Protein AF-X0I2Y9-F1 (afdb_monomer_lite)

Foldseek 3Di:
DQAWDADDDPNHGDPTDHGQAAQDLPRGDCPSVQVVLVVLVVCLVVVHADAAELAELVCLQVVVDNNNVPQGLARCVPPPVNVVSLVVSVVVQQQCARPPVRDGVVRPVSRHVYYHHYPPNDNPDPPPDDDDDPDDDDD

Secondary structure (DSSP, 8-state):
----B-SEETTEEP--B--SB-SSTT-B-THHHHHHHHHHHHHHTTT--EEEES-BHHHHHTT-SHHHHHHHHHHTTT-HHHHHHHHHHHHHHHHPBPTTT--BGGG-TTTEEEEES-BT----------PPP------

Sequence (139 aa):
MFEGQSGATKGTPINDFKSLQGTNSDDWDDTVLNRLDTFMVKAHDYGIKLLISIHSYNALENNSDFYGKWYGTGDFYTSSKAISQFKDRIAHVLAHKHPKTGKTWAQSSDYIFAFEAQNEAMHPQIRRFSFPRQHDALE

Radius of gyration: 20.37 Å; chains: 1; bounding box: 35×37×82 Å

pLDDT: mean 87.32, std 14.69, range [40.44, 98.06]

InterPro domains:
  IPR017853 Glycoside hydrolase superfamily [SSF51445] (24-123)

Structure (mmCIF, N/CA/C/O backbone):
data_AF-X0I2Y9-F1
#
_entry.id   AF-X0I2Y9-F1
#
loop_
_atom_site.group_PDB
_atom_site.id
_atom_site.type_symbol
_atom_site.label_atom_id
_atom_site.label_alt_id
_atom_site.label_comp_id
_atom_site.label_asym_id
_atom_site.label_entity_id
_atom_site.label_seq_id
_atom_site.pdbx_PDB_ins_code
_atom_site.Cartn_x
_atom_site.Cartn_y
_atom_site.Cartn_z
_atom_site.occupancy
_atom_site.B_iso_or_equiv
_atom_site.auth_seq_id
_atom_site.auth_comp_id
_atom_site.auth_asym_id
_atom_site.auth_atom_id
_atom_site.pdbx_PDB_model_num
ATOM 1 N N . MET A 1 1 ? -5.149 4.073 -2.580 1.00 69.38 1 MET A N 1
ATOM 2 C CA . MET A 1 1 ? -3.803 3.752 -3.109 1.00 69.38 1 MET A CA 1
ATOM 3 C C . MET A 1 1 ? -2.755 4.337 -2.177 1.00 69.38 1 MET A C 1
ATOM 5 O O . MET A 1 1 ? -3.092 5.223 -1.401 1.00 69.38 1 MET A O 1
ATOM 9 N N . PHE A 1 2 ? -1.522 3.831 -2.207 1.00 83.44 2 PHE A N 1
ATOM 10 C CA . PHE A 1 2 ? -0.485 4.150 -1.212 1.00 83.44 2 PHE A CA 1
ATOM 11 C C . PHE A 1 2 ? 0.521 5.226 -1.669 1.00 83.44 2 PHE A C 1
ATOM 13 O O . PHE A 1 2 ? 1.731 5.083 -1.477 1.00 83.44 2 PHE A O 1
ATOM 20 N N . GLU A 1 3 ? 0.022 6.271 -2.326 1.00 80.19 3 GLU A N 1
ATOM 21 C CA . GLU A 1 3 ? 0.815 7.406 -2.814 1.00 80.19 3 GLU A CA 1
ATOM 22 C C . GLU A 1 3 ? 0.930 8.488 -1.732 1.00 80.19 3 GLU A C 1
ATOM 24 O O . GLU A 1 3 ? -0.011 8.703 -0.967 1.00 80.19 3 GLU A O 1
ATOM 29 N N . GLY A 1 4 ? 2.083 9.155 -1.660 1.00 78.56 4 GLY A N 1
ATOM 30 C CA . GLY A 1 4 ? 2.308 10.280 -0.756 1.00 78.56 4 GLY A CA 1
ATOM 31 C C . GLY A 1 4 ? 1.551 11.529 -1.192 1.00 78.56 4 GLY A C 1
ATOM 32 O O . GLY A 1 4 ? 1.236 11.706 -2.368 1.00 78.56 4 GLY A O 1
ATOM 33 N N . GLN A 1 5 ? 1.283 12.422 -0.244 1.00 84.44 5 GLN A N 1
ATOM 34 C CA . GLN A 1 5 ? 0.566 13.663 -0.516 1.00 84.44 5 GLN A CA 1
ATOM 35 C C . GLN A 1 5 ? 1.072 14.792 0.379 1.00 84.44 5 GLN A C 1
ATOM 37 O O . GLN A 1 5 ? 1.369 14.574 1.554 1.00 84.44 5 GLN A O 1
ATOM 42 N N . SER A 1 6 ? 1.128 16.001 -0.179 1.00 88.50 6 SER A N 1
ATOM 43 C CA . SER A 1 6 ? 1.495 17.227 0.527 1.00 88.50 6 SER A CA 1
ATOM 44 C C . SER A 1 6 ? 0.707 18.440 0.029 1.00 88.50 6 SER A C 1
ATOM 46 O O . SER A 1 6 ? -0.016 18.368 -0.970 1.00 88.50 6 SER A O 1
ATOM 48 N N . GLY A 1 7 ? 0.838 19.567 0.731 1.00 89.00 7 GLY A N 1
ATOM 49 C CA . GLY A 1 7 ? 0.269 20.853 0.316 1.00 89.00 7 GLY A CA 1
ATOM 50 C C . GLY A 1 7 ? -1.132 21.104 0.872 1.00 89.00 7 GLY A C 1
ATOM 51 O O . GLY A 1 7 ? -1.391 20.880 2.051 1.00 89.00 7 GLY A O 1
ATOM 52 N N . ALA A 1 8 ? -2.047 21.620 0.049 1.00 87.38 8 ALA A N 1
ATOM 53 C CA . ALA A 1 8 ? -3.419 21.904 0.464 1.00 87.38 8 ALA A CA 1
ATOM 54 C C . ALA A 1 8 ? -4.417 21.502 -0.623 1.00 87.38 8 ALA A C 1
ATOM 56 O O . ALA A 1 8 ? -4.251 21.847 -1.791 1.00 87.38 8 ALA A O 1
ATOM 57 N N . THR A 1 9 ? -5.491 20.814 -0.234 1.00 82.50 9 THR A N 1
ATOM 58 C CA . THR A 1 9 ? -6.615 20.515 -1.133 1.00 82.50 9 THR A CA 1
ATOM 59 C C . THR A 1 9 ? -7.816 21.342 -0.707 1.00 82.50 9 THR A C 1
ATOM 61 O O . THR A 1 9 ? -8.272 21.237 0.427 1.00 82.50 9 THR A O 1
ATOM 64 N N . LYS A 1 10 ? -8.329 22.183 -1.617 1.00 85.44 10 LYS A N 1
ATOM 65 C CA . LYS A 1 10 ? -9.498 23.055 -1.378 1.00 85.44 10 LYS A CA 1
ATOM 66 C C . LYS A 1 10 ? -9.382 23.902 -0.096 1.00 85.44 10 LYS A C 1
ATOM 68 O O . LYS A 1 10 ? -10.352 24.074 0.633 1.00 85.44 10 LYS A O 1
ATOM 73 N N . GLY A 1 11 ? -8.184 24.421 0.181 1.00 85.25 11 GLY A N 1
ATOM 74 C CA . GLY A 1 11 ? -7.916 25.272 1.345 1.00 85.25 11 GLY A CA 1
ATOM 75 C C . GLY A 1 11 ? -7.718 24.523 2.666 1.00 85.25 11 GLY A C 1
ATOM 76 O O . GLY A 1 11 ? -7.414 25.162 3.668 1.00 85.25 11 GLY A O 1
ATOM 77 N N . THR A 1 12 ? -7.835 23.191 2.690 1.00 87.06 12 THR A N 1
ATOM 78 C CA . THR A 1 12 ? -7.461 22.376 3.852 1.00 87.06 12 THR A CA 1
ATOM 79 C C . THR A 1 12 ? -6.000 21.943 3.724 1.00 87.06 12 THR A C 1
ATOM 81 O O . THR A 1 12 ? -5.673 21.232 2.765 1.00 87.06 12 THR A O 1
ATOM 84 N N . PRO A 1 13 ? -5.114 22.357 4.650 1.00 89.38 13 PRO A N 1
ATOM 85 C CA . PRO A 1 13 ? -3.741 21.873 4.685 1.00 89.38 13 PRO A CA 1
ATOM 86 C C . PRO A 1 13 ? -3.709 20.360 4.891 1.00 89.38 13 PRO A C 1
ATOM 88 O O . PRO A 1 13 ? -4.454 19.812 5.705 1.00 89.38 13 PRO A O 1
ATOM 91 N N . ILE A 1 14 ? -2.838 19.691 4.152 1.00 87.38 14 ILE A N 1
ATOM 92 C CA . ILE A 1 14 ? -2.597 18.261 4.273 1.00 87.38 14 ILE A CA 1
ATOM 93 C C . ILE A 1 14 ? -1.475 18.072 5.286 1.00 87.38 14 ILE A C 1
ATOM 95 O O . ILE A 1 14 ? -0.478 18.784 5.269 1.00 87.38 14 ILE A O 1
ATOM 99 N N . ASN A 1 15 ? -1.639 17.104 6.186 1.00 89.75 15 ASN A N 1
ATOM 100 C CA . ASN A 1 15 ? -0.508 16.617 6.960 1.00 89.75 15 ASN A CA 1
ATOM 101 C C . ASN A 1 15 ? 0.340 15.736 6.040 1.00 89.75 15 ASN A C 1
ATOM 103 O O . ASN A 1 15 ? -0.070 14.608 5.741 1.00 89.75 15 ASN A O 1
ATOM 107 N N . ASP A 1 16 ? 1.466 16.269 5.582 1.00 90.69 16 ASP A N 1
ATOM 108 C CA . ASP A 1 16 ? 2.346 15.635 4.607 1.00 90.69 16 ASP A CA 1
ATOM 109 C C . ASP A 1 16 ? 2.726 14.197 4.996 1.00 90.69 16 ASP A C 1
ATOM 111 O O . ASP A 1 16 ? 2.908 13.855 6.168 1.00 90.69 16 ASP A O 1
ATOM 115 N N . PHE A 1 17 ? 2.823 13.329 3.994 1.00 90.00 17 PHE A N 1
ATOM 116 C CA . PHE A 1 17 ? 3.318 11.962 4.144 1.00 90.00 17 PHE A CA 1
ATOM 117 C C . PHE A 1 17 ? 3.896 11.460 2.825 1.00 90.00 17 PHE A C 1
ATOM 119 O O . PHE A 1 17 ? 3.492 11.900 1.745 1.00 90.00 17 PHE A O 1
ATOM 126 N N . LYS A 1 18 ? 4.853 10.536 2.911 1.00 89.56 18 LYS A N 1
ATOM 127 C CA . LYS A 1 18 ? 5.500 9.954 1.735 1.00 89.56 18 LYS A CA 1
ATOM 128 C C . LYS A 1 18 ? 4.683 8.788 1.182 1.00 89.56 18 LYS A C 1
ATOM 130 O O . LYS A 1 18 ? 3.784 8.261 1.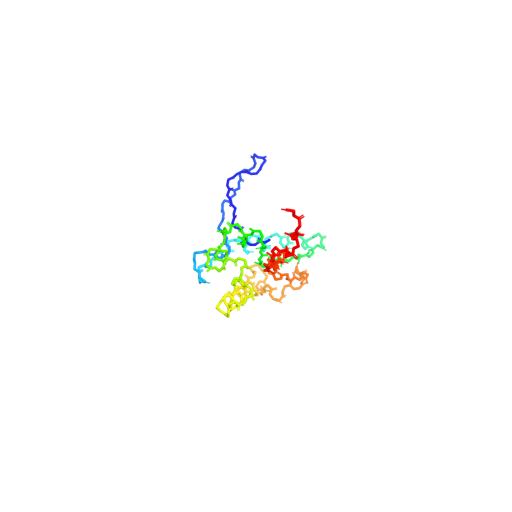837 1.00 89.56 18 LYS A O 1
ATOM 135 N N . SER A 1 19 ? 5.010 8.393 -0.045 1.00 89.56 19 SER A N 1
ATOM 136 C CA . SER A 1 19 ? 4.533 7.137 -0.622 1.00 89.56 19 SER A CA 1
ATOM 137 C C . SER A 1 19 ? 5.038 5.953 0.197 1.00 89.56 19 SER A C 1
ATOM 139 O O . SER A 1 19 ? 6.122 6.028 0.769 1.00 89.56 19 SER A O 1
ATOM 141 N N . LEU A 1 20 ? 4.287 4.847 0.183 1.00 92.38 20 LEU A N 1
ATOM 142 C CA . LEU A 1 20 ? 4.633 3.640 0.945 1.00 92.38 20 LEU A CA 1
ATOM 143 C C . LEU A 1 20 ? 6.043 3.119 0.651 1.00 92.38 20 LEU A C 1
ATOM 145 O O . LEU A 1 20 ? 6.704 2.616 1.548 1.00 92.38 20 LEU A O 1
ATOM 149 N N . GLN A 1 21 ? 6.480 3.222 -0.602 1.00 90.62 21 GLN A N 1
ATOM 150 C CA . GLN A 1 21 ? 7.813 2.814 -1.023 1.00 90.62 21 GLN A CA 1
ATOM 151 C C . GLN A 1 21 ? 8.529 4.027 -1.606 1.00 90.62 21 GLN A C 1
ATOM 153 O O . GLN A 1 21 ? 7.995 4.693 -2.501 1.00 90.62 21 GLN A O 1
ATOM 158 N N . GLY A 1 22 ? 9.695 4.330 -1.050 1.00 84.81 22 GLY A N 1
ATOM 159 C CA . GLY A 1 22 ? 10.474 5.517 -1.351 1.00 84.81 22 GLY A CA 1
ATOM 160 C C . GLY A 1 22 ? 11.349 5.357 -2.591 1.00 84.81 22 GLY A C 1
ATOM 161 O O . GLY A 1 22 ? 10.869 5.151 -3.703 1.00 84.81 22 GLY A O 1
ATOM 162 N N . THR A 1 23 ? 12.653 5.554 -2.427 1.00 82.94 23 THR A N 1
ATOM 163 C CA . THR A 1 23 ? 13.594 5.665 -3.562 1.00 82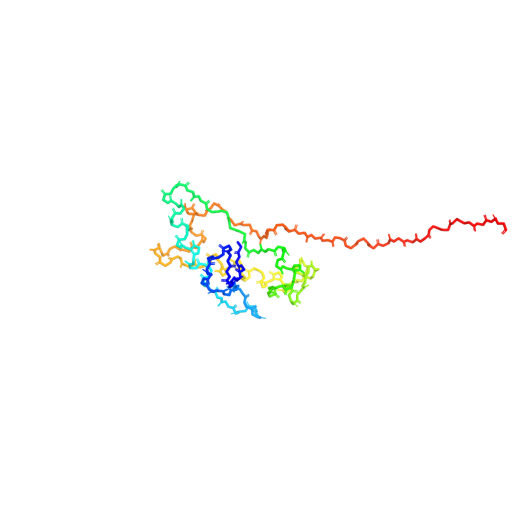.94 23 THR A CA 1
ATOM 164 C C . THR A 1 23 ? 14.169 4.334 -4.039 1.00 82.94 23 THR A C 1
ATOM 166 O O . THR A 1 23 ? 14.641 4.240 -5.177 1.00 82.94 23 THR A O 1
ATOM 169 N N . ASN A 1 24 ? 14.124 3.307 -3.192 1.00 86.25 24 ASN A N 1
ATOM 170 C CA . ASN A 1 24 ? 14.616 1.962 -3.471 1.00 86.25 24 ASN A CA 1
ATOM 171 C C . ASN A 1 24 ? 13.613 0.898 -2.982 1.00 86.25 24 ASN A C 1
ATOM 173 O O . ASN A 1 24 ? 12.589 1.235 -2.388 1.00 86.25 24 ASN A O 1
ATOM 177 N N . SER A 1 25 ? 13.894 -0.381 -3.251 1.00 85.19 25 SER A N 1
ATOM 178 C CA . SER A 1 25 ? 12.955 -1.477 -2.982 1.00 85.19 25 SER A CA 1
ATOM 179 C C . SER A 1 25 ? 12.658 -1.729 -1.508 1.00 85.19 25 SER A C 1
ATOM 181 O O . SER A 1 25 ? 11.604 -2.283 -1.215 1.00 85.19 25 SER A O 1
ATOM 183 N N . ASP A 1 26 ? 13.539 -1.314 -0.602 1.00 87.56 26 ASP A N 1
ATOM 184 C CA . ASP A 1 26 ? 13.469 -1.639 0.828 1.00 87.56 26 ASP A CA 1
ATOM 185 C C . ASP A 1 26 ? 13.206 -0.393 1.700 1.00 87.56 26 ASP A C 1
ATOM 187 O O . ASP A 1 26 ? 13.227 -0.454 2.929 1.00 87.56 26 ASP A O 1
ATOM 191 N N . ASP A 1 27 ? 12.952 0.750 1.059 1.00 91.31 27 ASP A N 1
ATOM 192 C CA . ASP A 1 27 ? 12.664 2.045 1.678 1.00 91.31 27 ASP A CA 1
ATOM 193 C C . ASP A 1 27 ? 11.159 2.172 1.946 1.00 91.31 27 ASP A 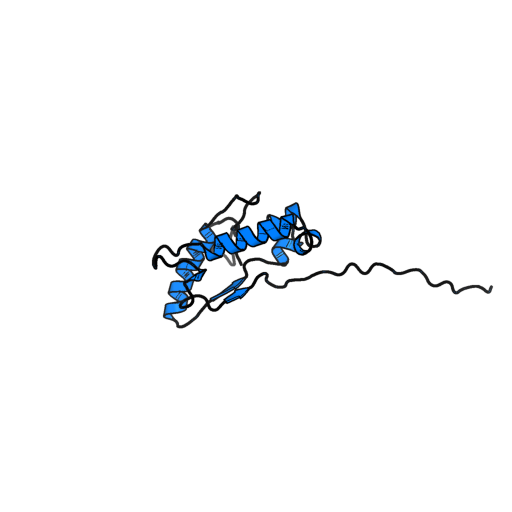C 1
ATOM 195 O O . ASP A 1 27 ? 10.415 2.700 1.116 1.00 91.31 27 ASP A O 1
ATOM 199 N N . TRP A 1 28 ? 10.704 1.626 3.076 1.00 94.31 28 TRP A N 1
ATOM 200 C CA . TRP A 1 28 ? 9.291 1.600 3.470 1.00 94.31 28 TRP A CA 1
ATOM 201 C C . TRP A 1 28 ? 8.907 2.771 4.387 1.00 94.31 28 TRP A C 1
ATOM 203 O O . TRP A 1 28 ? 9.575 3.037 5.387 1.00 94.31 28 TRP A O 1
ATOM 213 N N . ASP A 1 29 ? 7.780 3.424 4.091 1.00 94.75 29 ASP A N 1
ATOM 214 C CA . ASP A 1 29 ? 7.122 4.406 4.964 1.00 94.75 29 ASP A CA 1
ATOM 215 C C . ASP A 1 29 ? 5.661 4.000 5.221 1.00 94.75 29 ASP A C 1
ATOM 217 O O . ASP A 1 29 ? 4.743 4.276 4.441 1.00 94.75 29 ASP A O 1
ATOM 221 N N . ASP A 1 30 ? 5.432 3.364 6.370 1.00 95.19 30 ASP A N 1
ATOM 222 C CA . ASP A 1 30 ? 4.120 2.836 6.754 1.00 95.19 30 ASP A CA 1
ATOM 223 C C . ASP A 1 30 ? 3.140 3.910 7.243 1.00 95.19 30 ASP A C 1
ATOM 225 O O . ASP A 1 30 ? 2.029 3.592 7.677 1.00 95.19 30 ASP A O 1
ATOM 229 N N . THR A 1 31 ? 3.488 5.200 7.174 1.00 94.50 31 THR A N 1
ATOM 230 C CA . THR A 1 31 ? 2.597 6.293 7.593 1.00 94.50 31 THR A CA 1
ATOM 231 C C . THR A 1 31 ? 1.228 6.193 6.919 1.00 94.50 31 THR A C 1
ATOM 233 O O . THR A 1 31 ? 0.200 6.383 7.573 1.00 94.50 31 THR A O 1
ATOM 236 N N . VAL A 1 32 ? 1.184 5.847 5.628 1.00 93.31 32 VAL A N 1
ATOM 237 C CA . VAL A 1 32 ? -0.082 5.679 4.900 1.00 93.31 32 VAL A CA 1
ATOM 238 C C . VAL A 1 32 ? -0.879 4.459 5.379 1.00 93.31 32 VAL A C 1
ATOM 240 O O . VAL A 1 32 ? -2.101 4.553 5.503 1.00 93.31 32 VAL A O 1
ATOM 243 N N . LEU A 1 33 ? -0.216 3.349 5.727 1.00 96.00 33 LEU A N 1
ATOM 244 C CA . LEU A 1 33 ? -0.878 2.152 6.264 1.00 96.00 33 LEU A CA 1
ATOM 245 C C . LEU A 1 33 ? -1.478 2.440 7.645 1.00 96.00 33 LEU A C 1
ATOM 247 O O . LEU A 1 33 ? -2.650 2.160 7.883 1.00 96.00 33 LEU A O 1
ATOM 251 N N . ASN A 1 34 ? -0.734 3.137 8.505 1.00 94.69 34 ASN A N 1
ATOM 252 C CA . ASN A 1 34 ? -1.202 3.568 9.825 1.00 94.69 34 ASN A CA 1
ATOM 253 C C . ASN A 1 34 ? -2.395 4.544 9.751 1.00 94.69 34 ASN A C 1
ATOM 255 O O . ASN A 1 34 ? -3.305 4.518 10.588 1.00 94.69 34 ASN A O 1
ATOM 259 N N . ARG A 1 35 ? -2.426 5.423 8.741 1.00 93.62 35 ARG A N 1
ATOM 260 C CA . ARG A 1 35 ? -3.581 6.306 8.493 1.00 93.62 35 ARG A CA 1
ATOM 261 C C . ARG A 1 35 ? -4.799 5.503 8.034 1.00 93.62 35 ARG A C 1
ATOM 263 O O . ARG A 1 35 ? -5.906 5.747 8.518 1.00 93.62 35 ARG A O 1
ATOM 270 N N . LEU A 1 36 ? -4.590 4.516 7.163 1.00 95.06 36 LEU A N 1
ATOM 271 C CA . LEU A 1 36 ? -5.645 3.610 6.713 1.00 95.06 36 LEU A CA 1
ATOM 272 C C . LEU A 1 36 ? -6.166 2.705 7.833 1.00 95.06 36 LEU A C 1
ATOM 274 O O . LEU A 1 36 ? -7.370 2.473 7.871 1.00 95.06 36 LEU A O 1
ATOM 278 N N . ASP A 1 37 ? -5.330 2.294 8.790 1.00 95.75 37 ASP A N 1
ATOM 279 C CA . ASP A 1 37 ? -5.777 1.582 9.995 1.00 95.75 37 ASP A CA 1
ATOM 280 C C . ASP A 1 37 ? -6.854 2.368 10.747 1.00 95.75 37 ASP A C 1
ATOM 282 O O . ASP A 1 37 ? -7.914 1.852 11.103 1.00 95.75 37 ASP A O 1
ATOM 286 N N . THR A 1 38 ? -6.601 3.659 10.963 1.00 92.81 38 THR A N 1
ATOM 287 C CA . THR A 1 38 ? -7.552 4.532 11.657 1.00 92.81 38 THR A CA 1
ATOM 288 C C . THR A 1 38 ? -8.838 4.701 10.851 1.00 92.81 38 THR A C 1
ATOM 290 O O . THR A 1 38 ? -9.934 4.662 11.415 1.00 92.81 38 THR A O 1
ATOM 293 N N . PHE A 1 39 ? -8.710 4.857 9.534 1.00 94.19 39 PHE A N 1
ATOM 294 C CA . PHE A 1 39 ? -9.852 4.999 8.641 1.00 94.19 39 PHE A CA 1
ATOM 295 C C . PHE A 1 39 ? -10.711 3.729 8.578 1.00 94.19 39 PHE A C 1
ATOM 297 O O . PHE A 1 39 ? -11.931 3.831 8.684 1.00 94.19 39 PHE A O 1
ATOM 304 N N . MET A 1 40 ? -10.112 2.539 8.465 1.00 94.69 40 MET A N 1
ATOM 305 C CA . MET A 1 40 ? -10.870 1.291 8.338 1.00 94.69 40 MET A CA 1
ATOM 306 C C . MET A 1 40 ? -11.652 0.941 9.603 1.00 94.69 40 MET A C 1
ATOM 308 O O . MET A 1 40 ? -12.769 0.444 9.496 1.00 94.69 40 MET A O 1
ATOM 312 N N . VAL A 1 41 ? -11.127 1.265 10.793 1.00 94.06 41 VAL A N 1
ATOM 313 C CA . VAL A 1 41 ? -11.889 1.132 12.047 1.00 94.06 41 VAL A CA 1
ATOM 314 C C . VAL A 1 41 ? -13.121 2.027 12.007 1.00 94.06 41 VAL A C 1
ATOM 316 O O . VAL A 1 41 ? -14.222 1.571 12.295 1.00 94.06 41 VAL A O 1
ATOM 319 N N . LYS A 1 42 ? -12.955 3.284 11.578 1.00 94.88 42 LYS A N 1
ATOM 320 C CA . LYS A 1 42 ? -14.076 4.219 11.480 1.00 94.88 42 LYS A CA 1
ATOM 321 C C . LYS A 1 42 ? -15.099 3.774 10.438 1.00 94.88 42 LYS A C 1
ATOM 323 O O . LYS A 1 42 ? -16.286 3.879 10.701 1.00 94.88 42 LYS A O 1
ATOM 328 N N . ALA A 1 43 ? -14.663 3.279 9.281 1.00 96.12 43 ALA A N 1
ATOM 329 C CA . ALA A 1 43 ? -15.544 2.751 8.239 1.00 96.12 43 ALA A CA 1
ATOM 330 C C . ALA A 1 43 ? -16.340 1.531 8.732 1.00 96.12 43 ALA A C 1
ATOM 332 O O . ALA A 1 43 ? -17.547 1.444 8.505 1.00 96.12 43 ALA A O 1
ATOM 333 N N . HIS A 1 44 ? -15.682 0.639 9.473 1.00 95.56 44 HIS A N 1
ATOM 334 C CA . HIS A 1 44 ? -16.308 -0.537 10.063 1.00 95.56 44 HIS A CA 1
ATOM 335 C C . HIS A 1 44 ? -17.415 -0.180 11.067 1.00 95.56 44 HIS A C 1
ATOM 337 O O . HIS A 1 44 ? -18.442 -0.856 11.081 1.00 95.56 44 HIS A O 1
ATOM 343 N N . ASP A 1 45 ? -17.283 0.915 11.829 1.00 95.94 45 ASP A N 1
ATOM 344 C CA . ASP A 1 45 ? -18.364 1.419 12.701 1.00 95.94 45 ASP A CA 1
ATOM 345 C C . ASP A 1 45 ? -19.651 1.765 11.922 1.00 95.94 45 ASP A C 1
ATOM 347 O O . ASP A 1 45 ? -20.741 1.771 12.491 1.00 95.94 45 ASP A O 1
ATOM 351 N N . TYR A 1 46 ? -19.541 2.034 10.616 1.00 97.31 46 TYR A N 1
ATOM 352 C CA . TYR A 1 46 ? -20.671 2.263 9.707 1.00 97.31 46 TYR A CA 1
ATOM 353 C C . TYR A 1 46 ? -21.039 1.026 8.869 1.00 97.31 46 TYR A C 1
ATOM 355 O O . TYR A 1 46 ? -21.828 1.136 7.933 1.00 97.31 46 TYR A O 1
ATOM 363 N N . GLY A 1 47 ? -20.470 -0.148 9.161 1.00 97.25 47 GLY A N 1
ATOM 364 C CA . GLY A 1 47 ? -20.700 -1.375 8.392 1.00 97.25 47 GLY A CA 1
ATOM 365 C C . GLY A 1 47 ? -20.039 -1.382 7.008 1.00 97.25 47 GLY A C 1
ATOM 366 O O . GLY A 1 47 ? -20.446 -2.151 6.139 1.00 97.25 47 GLY A O 1
ATOM 367 N N . ILE A 1 48 ? -19.033 -0.530 6.784 1.00 98.00 48 ILE A N 1
ATOM 368 C CA . ILE A 1 48 ? -18.324 -0.402 5.505 1.00 98.00 48 ILE A CA 1
ATOM 369 C C . ILE A 1 48 ? -16.999 -1.165 5.570 1.00 98.00 48 ILE A C 1
ATOM 371 O O . ILE A 1 48 ? -16.232 -1.018 6.521 1.00 98.00 48 ILE A O 1
ATOM 375 N N . LYS A 1 49 ? -16.704 -1.934 4.515 1.00 97.56 49 LYS A N 1
ATOM 376 C CA . LYS A 1 49 ? -15.404 -2.585 4.298 1.00 97.56 49 LYS A CA 1
ATOM 377 C C . LYS A 1 49 ? -14.631 -1.907 3.175 1.00 97.56 49 LYS A C 1
ATOM 379 O O . LYS A 1 49 ? -15.227 -1.366 2.246 1.00 97.56 49 LYS A O 1
ATOM 384 N N . LEU A 1 50 ? -13.305 -1.971 3.241 1.00 97.00 50 LEU A N 1
ATOM 385 C CA . LEU A 1 50 ? -12.437 -1.336 2.251 1.00 97.00 50 LEU A CA 1
ATOM 386 C C . LEU A 1 50 ? -12.052 -2.288 1.114 1.00 97.00 50 LEU A C 1
ATOM 388 O O . LEU A 1 50 ? -11.654 -3.425 1.357 1.00 97.00 50 LEU A O 1
ATOM 392 N N . LEU A 1 51 ? -12.105 -1.787 -0.119 1.00 96.56 51 LEU A N 1
ATOM 393 C CA . LEU A 1 51 ? -11.352 -2.317 -1.255 1.00 96.56 51 LEU A CA 1
ATOM 394 C C . LEU A 1 51 ? -10.068 -1.490 -1.378 1.00 96.56 51 LEU A C 1
ATOM 396 O O . LEU A 1 51 ? -10.143 -0.266 -1.494 1.00 96.56 51 LEU A O 1
ATOM 400 N N . ILE A 1 52 ? -8.901 -2.130 -1.319 1.00 96.12 52 ILE A N 1
ATOM 401 C CA . ILE A 1 52 ? -7.617 -1.420 -1.271 1.00 96.12 52 ILE A CA 1
ATOM 402 C C .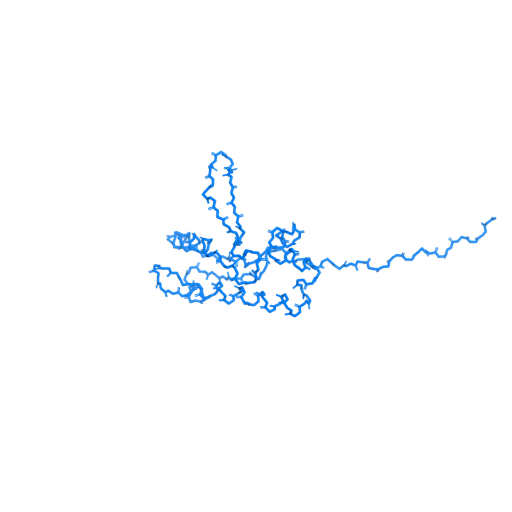 ILE A 1 52 ? -6.755 -1.799 -2.475 1.00 96.12 52 ILE A C 1
ATOM 404 O O . ILE A 1 52 ? -6.293 -2.933 -2.577 1.00 96.12 52 ILE A O 1
ATOM 408 N N . SER A 1 53 ? -6.476 -0.836 -3.354 1.00 95.50 53 SER A N 1
ATOM 409 C CA . SER A 1 53 ? -5.519 -1.023 -4.450 1.00 95.50 53 SER A CA 1
ATOM 410 C C . SER A 1 53 ? -4.078 -0.813 -3.963 1.00 95.50 53 SER A C 1
ATOM 412 O O . SER A 1 53 ? -3.745 0.251 -3.425 1.00 95.50 53 SER A O 1
ATOM 414 N N . ILE A 1 54 ? -3.223 -1.822 -4.168 1.00 95.12 54 ILE A N 1
ATOM 415 C CA . ILE A 1 54 ? -1.816 -1.853 -3.724 1.00 95.12 54 ILE A CA 1
ATOM 416 C C . ILE A 1 54 ? -0.945 -0.849 -4.493 1.00 95.12 54 ILE A C 1
ATOM 418 O O . ILE A 1 54 ? 0.027 -0.289 -3.964 1.00 95.12 54 ILE A O 1
ATOM 422 N N . HIS A 1 55 ? -1.303 -0.617 -5.753 1.00 93.94 55 HIS A N 1
ATOM 423 C CA . HIS A 1 55 ? -0.574 0.231 -6.682 1.00 93.94 55 HIS A CA 1
ATOM 424 C C . HIS A 1 55 ? -1.514 0.987 -7.630 1.00 93.94 55 HIS A C 1
ATOM 426 O O . HIS A 1 55 ? -2.723 0.756 -7.635 1.00 93.94 55 HIS A O 1
ATOM 432 N N . SER A 1 56 ? -0.950 1.896 -8.422 1.00 91.81 56 SER A N 1
ATOM 433 C CA . SER A 1 56 ? -1.654 2.826 -9.304 1.00 91.81 56 SER A CA 1
ATOM 434 C C . SER A 1 56 ? -0.970 2.847 -10.664 1.00 91.81 56 SER A C 1
ATOM 436 O O . SER A 1 56 ? 0.253 2.974 -10.726 1.00 91.81 56 SER A O 1
ATOM 438 N N . TYR A 1 57 ? -1.719 2.706 -11.760 1.00 91.00 57 TYR A N 1
ATOM 439 C CA . TYR A 1 57 ? -1.152 2.942 -13.091 1.00 91.00 57 TYR A CA 1
ATOM 440 C C . TYR A 1 57 ? -0.759 4.411 -13.281 1.00 91.00 57 TYR A C 1
ATOM 442 O O . TYR A 1 57 ? 0.287 4.690 -13.850 1.00 91.00 57 TYR A O 1
ATOM 450 N N . ASN A 1 58 ? -1.517 5.350 -12.711 1.00 89.94 58 ASN A N 1
ATOM 451 C CA . ASN A 1 58 ? -1.206 6.776 -12.819 1.00 89.94 58 ASN A CA 1
ATOM 452 C C . ASN A 1 58 ? 0.133 7.126 -12.149 1.00 89.94 58 ASN A C 1
ATOM 454 O O . ASN A 1 58 ? 0.879 7.952 -12.670 1.00 89.94 58 ASN A O 1
ATOM 458 N N . ALA A 1 59 ? 0.478 6.488 -11.025 1.00 89.75 59 ALA A N 1
ATOM 459 C CA . ALA A 1 59 ? 1.802 6.657 -10.421 1.00 89.75 59 ALA A CA 1
ATOM 460 C C . ALA A 1 59 ? 2.920 6.082 -11.304 1.00 89.75 59 ALA A C 1
ATOM 462 O O . ALA A 1 59 ? 3.947 6.734 -11.513 1.00 89.75 59 ALA A O 1
ATOM 463 N N . LEU A 1 60 ? 2.664 4.893 -11.862 1.00 91.25 60 LEU A N 1
ATOM 464 C CA . LEU A 1 60 ? 3.576 4.193 -12.761 1.00 91.25 60 LEU A CA 1
ATOM 465 C C . LEU A 1 60 ? 3.870 5.013 -14.024 1.00 91.25 60 LEU A C 1
ATOM 467 O O . LEU A 1 60 ? 5.027 5.187 -14.389 1.00 91.25 60 LEU A O 1
ATOM 471 N N . GLU A 1 61 ? 2.829 5.523 -14.682 1.00 92.88 61 GLU A N 1
ATOM 472 C CA . GLU A 1 61 ? 2.926 6.279 -15.933 1.00 92.88 61 GLU A CA 1
ATOM 473 C C . GLU A 1 61 ? 3.588 7.646 -15.738 1.00 92.88 61 GLU A C 1
ATOM 475 O O . GLU A 1 61 ? 4.414 8.057 -16.552 1.00 92.88 61 GLU A O 1
ATOM 480 N N . ASN A 1 62 ? 3.291 8.331 -14.630 1.00 91.38 62 ASN A N 1
ATOM 481 C CA . ASN A 1 62 ? 3.868 9.643 -14.335 1.00 91.38 62 ASN A CA 1
ATOM 482 C C . ASN A 1 62 ? 5.303 9.582 -13.784 1.00 91.38 62 ASN A C 1
ATOM 484 O O . ASN A 1 62 ? 5.877 10.627 -13.473 1.00 91.38 62 ASN A O 1
ATOM 488 N N . ASN A 1 63 ? 5.889 8.388 -13.628 1.00 91.19 63 ASN A N 1
ATOM 489 C CA . ASN A 1 63 ? 7.196 8.185 -12.992 1.00 91.19 63 ASN A CA 1
ATOM 490 C C . ASN A 1 63 ? 7.293 8.834 -11.599 1.00 91.19 63 ASN A C 1
ATOM 492 O O . ASN A 1 63 ? 8.350 9.331 -11.191 1.00 91.19 63 ASN A O 1
ATOM 496 N N . SER A 1 64 ? 6.179 8.876 -10.865 1.00 88.38 64 SER A N 1
ATOM 497 C CA . SER A 1 64 ? 6.114 9.544 -9.563 1.00 88.38 64 SER A CA 1
ATOM 498 C C . SER A 1 64 ? 6.514 8.618 -8.413 1.00 88.38 64 SER A C 1
ATOM 500 O O . SER A 1 64 ? 6.925 9.100 -7.353 1.00 88.38 64 SER A O 1
ATOM 502 N N . ASP A 1 65 ? 6.497 7.304 -8.634 1.00 90.25 65 ASP A N 1
ATOM 503 C CA . ASP A 1 65 ? 6.831 6.280 -7.651 1.00 90.25 65 ASP A CA 1
ATOM 504 C C . ASP A 1 65 ? 8.109 5.493 -8.006 1.00 90.25 65 ASP A C 1
ATOM 506 O O . ASP A 1 65 ? 8.759 5.727 -9.028 1.00 90.25 65 ASP A O 1
ATOM 510 N N . PHE A 1 66 ? 8.498 4.573 -7.119 1.00 92.50 66 PHE A N 1
ATOM 511 C CA . PHE A 1 66 ? 9.657 3.702 -7.309 1.00 92.50 66 PHE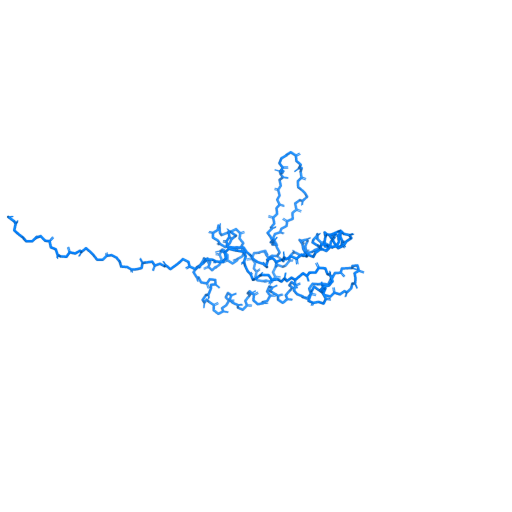 A CA 1
ATOM 512 C C . PHE A 1 66 ? 9.574 2.911 -8.624 1.00 92.50 66 PHE A C 1
ATOM 514 O O . PHE A 1 66 ? 10.545 2.892 -9.383 1.00 92.50 66 PHE A O 1
ATOM 521 N N . TYR A 1 67 ? 8.432 2.285 -8.925 1.00 94.06 67 TYR A N 1
ATOM 522 C CA . TYR A 1 67 ? 8.335 1.413 -10.092 1.00 94.06 67 TYR A CA 1
ATOM 523 C C . TYR A 1 67 ? 8.350 2.196 -11.402 1.00 94.06 67 TYR A C 1
ATOM 525 O O . TYR A 1 67 ? 9.048 1.789 -12.331 1.00 94.06 67 TYR A O 1
ATOM 533 N N . GLY A 1 68 ? 7.661 3.338 -11.471 1.00 92.50 68 GLY A N 1
ATOM 534 C CA . GLY A 1 68 ? 7.704 4.214 -12.638 1.00 92.50 68 GLY A CA 1
ATOM 535 C C . GLY A 1 68 ? 9.127 4.683 -12.939 1.00 92.50 68 GLY A C 1
ATOM 536 O O . GLY A 1 68 ? 9.615 4.514 -14.052 1.00 92.50 68 GLY A O 1
ATOM 537 N N . LYS A 1 69 ? 9.862 5.148 -11.920 1.00 92.50 69 LYS A N 1
ATOM 538 C CA . LYS A 1 69 ? 11.239 5.650 -12.092 1.00 92.50 69 LYS A CA 1
ATOM 539 C C . LYS A 1 69 ? 12.235 4.599 -12.582 1.00 92.50 69 LYS A C 1
ATOM 541 O O . LYS A 1 69 ? 13.139 4.944 -13.338 1.00 92.50 69 LYS A O 1
ATOM 546 N N . TRP A 1 70 ? 12.113 3.354 -12.122 1.00 93.31 70 TRP A N 1
ATOM 547 C CA . TRP A 1 70 ? 13.107 2.308 -12.392 1.00 93.31 70 TRP A CA 1
ATOM 548 C C . TRP A 1 70 ? 12.729 1.350 -13.524 1.00 93.31 70 TRP A C 1
ATOM 550 O O . TRP A 1 70 ? 13.626 0.779 -14.141 1.00 93.31 70 TRP A O 1
ATOM 560 N N . TYR A 1 71 ? 11.436 1.161 -13.790 1.00 93.75 71 TYR A N 1
ATOM 561 C CA . TYR A 1 71 ? 10.938 0.175 -14.756 1.00 93.75 71 TYR A CA 1
ATOM 562 C C . TYR A 1 71 ? 9.990 0.775 -15.803 1.00 93.75 71 TYR A C 1
ATOM 564 O O . TYR A 1 71 ? 9.878 0.246 -16.910 1.00 93.75 71 TYR A O 1
ATOM 572 N N . GLY A 1 72 ? 9.300 1.871 -15.478 1.00 92.75 72 GLY A N 1
ATOM 573 C CA . GLY A 1 72 ? 8.270 2.452 -16.337 1.00 92.75 72 GLY A CA 1
ATOM 574 C C . GLY A 1 72 ? 7.124 1.480 -16.653 1.00 92.75 72 GLY A C 1
ATOM 575 O O . GLY A 1 72 ? 7.039 0.367 -16.131 1.00 92.75 72 GLY A O 1
ATOM 576 N N . THR A 1 73 ? 6.225 1.885 -17.549 1.00 91.75 73 THR A N 1
ATOM 577 C CA . THR A 1 73 ? 5.022 1.104 -17.898 1.00 91.75 73 THR A CA 1
ATOM 578 C C . THR A 1 73 ? 5.304 -0.163 -18.714 1.00 91.75 73 THR A C 1
ATOM 580 O O . THR A 1 73 ? 4.424 -1.010 -18.832 1.00 91.75 73 THR A O 1
ATOM 583 N N . GLY A 1 74 ? 6.508 -0.324 -19.273 1.00 87.31 74 GLY A N 1
ATOM 584 C CA . GLY A 1 74 ? 6.902 -1.512 -20.040 1.00 87.31 74 GLY A CA 1
ATOM 585 C C . GLY A 1 74 ? 7.465 -2.628 -19.159 1.00 87.31 74 GLY A C 1
ATOM 586 O O . GLY A 1 74 ? 6.873 -3.708 -19.046 1.00 87.31 74 GLY A O 1
ATOM 587 N N . ASP A 1 75 ? 8.604 -2.364 -18.512 1.00 92.75 75 ASP A N 1
ATOM 588 C CA . ASP A 1 75 ? 9.335 -3.395 -17.769 1.00 92.75 75 ASP A CA 1
ATOM 589 C C . ASP A 1 75 ? 8.629 -3.781 -16.469 1.00 92.75 75 ASP A C 1
ATOM 591 O O . ASP A 1 75 ? 8.806 -4.905 -16.002 1.00 92.75 75 ASP A O 1
ATOM 595 N N . PHE A 1 76 ? 7.775 -2.918 -15.907 1.00 93.75 76 PHE A N 1
ATOM 596 C CA . PHE A 1 76 ? 7.021 -3.233 -14.690 1.00 93.75 76 PHE A CA 1
ATOM 597 C C . PHE A 1 76 ? 6.226 -4.544 -14.803 1.00 93.75 76 PHE A C 1
ATOM 599 O O . PHE A 1 76 ? 6.193 -5.330 -13.857 1.00 93.75 76 PHE A O 1
ATOM 606 N N . TYR A 1 77 ? 5.640 -4.820 -15.973 1.00 92.06 77 TYR A N 1
ATOM 607 C CA . TYR A 1 77 ? 4.815 -6.012 -16.194 1.00 92.06 77 TYR A CA 1
ATOM 608 C C . TYR A 1 77 ? 5.602 -7.255 -16.630 1.00 92.06 77 TYR A C 1
ATOM 610 O O . TYR A 1 77 ? 5.042 -8.350 -16.642 1.00 92.06 77 TYR A O 1
ATOM 618 N N . THR A 1 78 ? 6.867 -7.109 -17.031 1.00 92.62 78 THR A N 1
ATOM 619 C CA . THR A 1 78 ? 7.613 -8.173 -17.730 1.00 92.62 78 THR A CA 1
ATOM 620 C C . THR A 1 78 ? 8.939 -8.531 -17.065 1.00 92.62 78 THR A C 1
ATOM 622 O O . THR A 1 78 ? 9.376 -9.680 -17.136 1.00 92.62 78 THR A O 1
ATOM 625 N N . SER A 1 79 ? 9.570 -7.582 -16.374 1.00 95.44 79 SER A N 1
ATOM 626 C CA . SER A 1 79 ? 10.829 -7.788 -15.669 1.00 95.44 79 SER A CA 1
ATOM 627 C C . SER A 1 79 ? 10.626 -8.673 -14.445 1.00 95.44 79 SER A C 1
ATOM 629 O O . SER A 1 79 ? 9.864 -8.349 -13.532 1.00 95.44 79 SER A O 1
ATOM 631 N N . SER A 1 80 ? 11.382 -9.771 -14.371 1.00 96.94 80 SER A N 1
ATOM 632 C CA . SER A 1 80 ? 11.392 -10.653 -13.199 1.00 96.94 80 SER A CA 1
ATOM 633 C C . SER A 1 80 ? 11.781 -9.910 -11.918 1.00 96.94 80 SER A C 1
ATOM 635 O O . SER A 1 80 ? 11.250 -10.212 -10.848 1.00 96.94 80 SER A O 1
ATOM 637 N N . LYS A 1 81 ? 12.654 -8.900 -12.026 1.00 96.25 81 LYS A N 1
ATOM 638 C CA . LYS A 1 81 ? 13.064 -8.057 -10.900 1.00 96.25 81 LYS A CA 1
ATOM 639 C C . LYS A 1 81 ? 11.921 -7.161 -10.420 1.00 96.25 81 LYS A C 1
ATOM 641 O O . LYS A 1 81 ? 11.658 -7.130 -9.220 1.00 96.25 81 LYS A O 1
ATOM 646 N N . ALA A 1 82 ? 11.220 -6.492 -11.340 1.00 95.12 82 ALA A N 1
ATOM 647 C CA . ALA A 1 82 ? 10.065 -5.659 -11.001 1.00 95.12 82 ALA A CA 1
ATOM 648 C C . ALA A 1 82 ? 8.954 -6.495 -10.350 1.00 95.12 82 ALA A C 1
ATOM 650 O O . ALA A 1 82 ? 8.450 -6.134 -9.290 1.00 95.12 82 ALA A O 1
ATOM 651 N N . ILE A 1 83 ? 8.654 -7.667 -10.921 1.00 95.62 83 ILE A N 1
ATOM 652 C CA . ILE A 1 83 ? 7.667 -8.611 -10.382 1.00 95.62 83 ILE A CA 1
ATOM 653 C C . ILE A 1 83 ? 8.059 -9.084 -8.977 1.00 95.62 83 ILE A C 1
ATOM 655 O O . ILE A 1 83 ? 7.200 -9.146 -8.100 1.00 95.62 83 ILE A O 1
ATOM 659 N N . SER A 1 84 ? 9.333 -9.419 -8.742 1.00 97.19 84 SER A N 1
ATOM 660 C CA . SER A 1 84 ? 9.807 -9.825 -7.412 1.00 97.19 84 SER A CA 1
ATOM 661 C C . SER A 1 84 ? 9.606 -8.710 -6.390 1.00 97.19 84 SER A C 1
ATOM 663 O O . SER A 1 84 ? 8.950 -8.920 -5.378 1.00 97.19 84 SER A O 1
ATOM 665 N N . GLN A 1 85 ? 10.067 -7.499 -6.700 1.00 96.44 85 GLN A N 1
ATOM 666 C CA . GLN A 1 85 ? 9.928 -6.353 -5.800 1.00 96.44 85 GLN A CA 1
ATOM 667 C C . GLN A 1 85 ? 8.465 -5.953 -5.586 1.00 96.44 85 GLN A C 1
ATOM 669 O O . GLN A 1 85 ? 8.105 -5.421 -4.539 1.00 96.44 85 GLN A O 1
ATOM 674 N N . PHE A 1 86 ? 7.593 -6.194 -6.566 1.00 96.25 86 PHE A N 1
ATOM 675 C CA . PHE A 1 86 ? 6.158 -5.991 -6.406 1.00 96.25 86 PHE A CA 1
ATOM 676 C C . PHE A 1 86 ? 5.519 -7.030 -5.478 1.00 96.25 86 PHE A C 1
ATOM 678 O O . PHE A 1 86 ? 4.647 -6.692 -4.678 1.00 96.25 86 PHE A O 1
ATOM 685 N N . LYS A 1 87 ? 5.987 -8.284 -5.513 1.00 96.94 87 LYS A N 1
ATOM 686 C CA . LYS A 1 87 ? 5.593 -9.298 -4.524 1.00 96.94 87 LYS A CA 1
ATOM 687 C C . LYS A 1 87 ? 6.053 -8.921 -3.121 1.00 96.94 87 LYS A C 1
ATOM 689 O O . LYS A 1 87 ? 5.267 -9.088 -2.194 1.00 96.94 87 LYS A O 1
ATOM 694 N N . ASP A 1 88 ? 7.253 -8.363 -2.977 1.00 96.88 88 ASP A N 1
ATOM 695 C CA . ASP A 1 88 ? 7.755 -7.886 -1.684 1.00 96.88 88 ASP A CA 1
ATOM 696 C C . ASP A 1 88 ? 6.858 -6.772 -1.127 1.00 96.88 88 ASP A C 1
ATOM 698 O O . ASP A 1 88 ? 6.455 -6.821 0.033 1.00 96.88 88 ASP A O 1
ATOM 702 N N . ARG A 1 89 ? 6.414 -5.839 -1.981 1.00 96.38 89 ARG A N 1
ATOM 703 C CA . ARG A 1 89 ? 5.416 -4.822 -1.612 1.00 96.38 89 ARG A CA 1
ATOM 704 C C . ARG A 1 89 ? 4.092 -5.419 -1.154 1.00 96.38 89 ARG A C 1
ATOM 706 O O . ARG A 1 89 ? 3.542 -4.981 -0.145 1.00 96.38 89 ARG A O 1
ATOM 713 N N . ILE A 1 90 ? 3.560 -6.398 -1.886 1.00 97.31 90 ILE A N 1
ATOM 714 C CA . ILE A 1 90 ? 2.322 -7.085 -1.492 1.00 97.31 90 ILE A CA 1
ATOM 715 C C . ILE A 1 90 ? 2.518 -7.772 -0.136 1.00 97.31 90 ILE A C 1
ATOM 717 O O . ILE A 1 90 ? 1.672 -7.631 0.744 1.00 97.31 90 ILE A O 1
ATOM 721 N N . ALA A 1 91 ? 3.635 -8.478 0.054 1.00 97.62 91 ALA A N 1
ATOM 722 C CA . ALA A 1 91 ? 3.948 -9.158 1.305 1.00 97.62 91 ALA A CA 1
ATOM 723 C C . ALA A 1 91 ? 4.048 -8.168 2.475 1.00 97.62 91 ALA A C 1
ATOM 725 O O . ALA A 1 91 ? 3.460 -8.420 3.524 1.00 97.62 91 ALA A O 1
ATOM 726 N N . HIS A 1 92 ? 4.708 -7.025 2.269 1.00 97.25 92 HIS A N 1
ATOM 727 C CA . HIS A 1 92 ? 4.825 -5.946 3.251 1.00 97.25 92 HIS A CA 1
ATOM 728 C C . HIS A 1 92 ? 3.452 -5.413 3.679 1.00 97.25 92 HIS A C 1
ATOM 730 O O . HIS A 1 92 ? 3.127 -5.408 4.865 1.00 97.25 92 HIS A O 1
ATOM 736 N N . VAL A 1 93 ? 2.588 -5.070 2.716 1.00 97.25 93 VAL A N 1
ATOM 737 C CA . VAL A 1 93 ? 1.227 -4.574 2.995 1.00 97.25 93 VAL A CA 1
ATOM 738 C C . VAL A 1 93 ? 0.383 -5.613 3.730 1.00 97.25 93 VAL A C 1
ATOM 740 O O . VAL A 1 93 ? -0.324 -5.281 4.676 1.00 97.25 93 VAL A O 1
ATOM 743 N N . LEU A 1 94 ? 0.443 -6.878 3.313 1.00 97.69 94 LEU A N 1
ATOM 744 C CA . LEU A 1 94 ? -0.329 -7.953 3.936 1.00 97.69 94 LEU A CA 1
ATOM 745 C C . LEU A 1 94 ? 0.159 -8.293 5.352 1.00 97.69 94 LEU A C 1
ATOM 747 O O . LEU A 1 94 ? -0.650 -8.698 6.194 1.00 97.69 94 LEU A O 1
ATOM 751 N N . ALA A 1 95 ? 1.458 -8.133 5.608 1.00 98.06 95 ALA A N 1
ATOM 752 C CA . ALA A 1 95 ? 2.084 -8.360 6.905 1.00 98.06 95 ALA A CA 1
ATOM 753 C C . ALA A 1 95 ? 1.915 -7.181 7.874 1.00 98.06 95 ALA A C 1
ATOM 755 O O . ALA A 1 95 ? 2.062 -7.387 9.082 1.00 98.06 95 ALA A O 1
ATOM 756 N N . HIS A 1 96 ? 1.577 -5.982 7.377 1.00 97.50 96 HIS A N 1
ATOM 757 C CA . HIS A 1 96 ? 1.341 -4.806 8.214 1.00 97.50 96 HIS A CA 1
ATOM 758 C C . HIS A 1 96 ? 0.344 -5.128 9.327 1.00 97.50 96 HIS A C 1
ATOM 760 O O . HIS A 1 96 ? -0.755 -5.648 9.095 1.00 97.50 96 HIS A O 1
ATOM 766 N N . LYS A 1 97 ? 0.763 -4.859 10.562 1.00 97.44 97 LYS A N 1
ATOM 767 C CA . LYS A 1 97 ? 0.021 -5.213 11.767 1.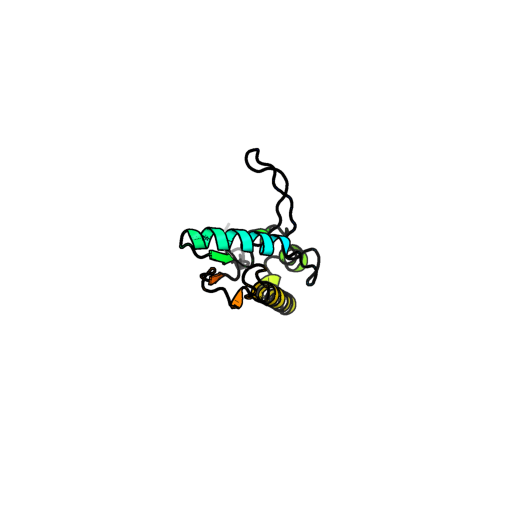00 97.44 97 LYS A CA 1
ATOM 768 C C . LYS A 1 97 ? -0.744 -3.996 12.244 1.00 97.44 97 LYS A C 1
ATOM 770 O O . LYS A 1 97 ? -0.145 -3.020 12.685 1.00 97.44 97 LYS A O 1
ATOM 775 N N . HIS A 1 98 ? -2.068 -4.094 12.242 1.00 94.25 98 HIS A N 1
ATOM 776 C CA . HIS A 1 98 ? -2.904 -3.024 12.753 1.00 94.25 98 HIS A CA 1
ATOM 777 C C . HIS A 1 98 ? -2.614 -2.830 14.258 1.00 94.25 98 HIS A C 1
ATOM 779 O O . HIS A 1 98 ? -2.838 -3.750 15.052 1.00 94.25 98 HIS A O 1
ATOM 785 N N . PRO A 1 99 ? -2.171 -1.635 14.700 1.00 91.50 99 PRO A N 1
ATOM 786 C CA . PRO A 1 99 ? -1.694 -1.427 16.069 1.00 91.50 99 PRO A CA 1
ATOM 787 C C . PRO A 1 99 ? -2.775 -1.590 17.146 1.00 91.50 99 PRO A C 1
ATOM 789 O O . PRO A 1 99 ? -2.444 -1.871 18.293 1.00 91.50 99 PRO A O 1
ATOM 792 N N . LYS A 1 100 ? -4.063 -1.428 16.803 1.00 88.25 100 LYS A N 1
ATOM 793 C CA . LYS A 1 100 ? -5.172 -1.547 17.765 1.00 88.25 100 LYS A CA 1
ATOM 794 C C . LYS A 1 100 ? -5.686 -2.975 17.905 1.00 88.25 100 LYS A C 1
ATOM 796 O O . LYS A 1 100 ? -5.955 -3.415 19.015 1.00 88.25 100 LYS A O 1
ATOM 801 N N . THR A 1 101 ? -5.855 -3.685 16.790 1.00 90.56 101 THR A N 1
ATOM 802 C CA . THR A 1 101 ? -6.419 -5.045 16.802 1.00 90.56 101 THR A CA 1
ATOM 803 C C . THR A 1 101 ? -5.342 -6.113 16.963 1.00 90.56 101 THR A C 1
ATOM 805 O O . THR A 1 101 ? -5.647 -7.244 17.331 1.00 90.56 101 THR A O 1
ATOM 808 N N . GLY A 1 102 ? -4.086 -5.782 16.652 1.00 94.19 102 GLY A N 1
ATOM 809 C CA . GLY A 1 102 ? -2.973 -6.722 16.627 1.00 94.19 102 GLY A CA 1
ATOM 810 C C . GLY A 1 102 ? -3.041 -7.751 15.492 1.00 94.19 102 GLY A C 1
ATOM 811 O O . GLY A 1 102 ? -2.134 -8.575 15.393 1.00 94.19 102 GLY A O 1
ATOM 812 N N . LYS A 1 103 ? -4.071 -7.715 14.637 1.00 96.56 103 LYS A N 1
ATOM 813 C CA . LYS A 1 103 ? -4.182 -8.570 13.450 1.00 96.56 103 LYS A CA 1
ATOM 814 C C . LYS A 1 103 ? -3.343 -7.988 12.314 1.00 96.56 103 LYS A C 1
ATOM 816 O O . LYS A 1 103 ? -3.232 -6.766 12.184 1.00 96.56 103 LYS A O 1
ATOM 821 N N . THR A 1 104 ? -2.780 -8.848 11.471 1.00 98.06 104 THR A N 1
ATOM 822 C CA . THR A 1 104 ? -2.226 -8.382 10.195 1.00 98.06 104 THR A CA 1
ATOM 823 C C . THR A 1 104 ? -3.353 -7.981 9.248 1.00 98.06 104 THR A C 1
ATOM 825 O O . THR A 1 104 ? -4.504 -8.410 9.403 1.00 98.06 104 THR A O 1
ATOM 828 N N . TRP A 1 105 ? -3.046 -7.176 8.239 1.00 97.75 105 TRP A N 1
ATOM 829 C CA . TRP A 1 105 ? -4.008 -6.835 7.193 1.00 97.75 105 TRP A CA 1
ATOM 830 C C . TRP A 1 105 ? -4.524 -8.074 6.452 1.00 97.75 105 TRP A C 1
ATOM 832 O O . TRP A 1 105 ? -5.721 -8.163 6.184 1.00 97.75 105 TRP A O 1
ATOM 842 N N . ALA A 1 106 ? -3.680 -9.093 6.252 1.00 97.31 106 ALA A N 1
ATOM 843 C CA . ALA A 1 106 ? -4.105 -10.393 5.721 1.00 97.31 106 ALA A CA 1
ATOM 844 C C . ALA A 1 106 ? -5.183 -11.100 6.571 1.00 97.31 106 ALA A C 1
ATOM 846 O O . ALA A 1 106 ? -5.963 -11.890 6.048 1.00 97.31 106 ALA A O 1
ATOM 847 N N . GLN A 1 107 ? -5.240 -10.825 7.877 1.00 97.81 107 GLN A N 1
ATOM 848 C CA . GLN A 1 107 ? -6.188 -11.427 8.825 1.00 97.81 107 GLN A CA 1
ATOM 849 C C . GLN A 1 107 ? -7.394 -10.522 9.130 1.00 97.81 107 GLN A C 1
ATOM 851 O O . GLN A 1 107 ? -8.205 -10.835 10.004 1.00 97.81 107 GLN A O 1
ATOM 856 N N . SER A 1 108 ? -7.516 -9.384 8.445 1.00 96.75 108 SER A N 1
ATOM 857 C CA . SER A 1 108 ? -8.468 -8.317 8.777 1.00 96.75 108 SER A CA 1
ATOM 858 C C . SER A 1 108 ? -9.690 -8.300 7.854 1.00 96.75 108 SER A C 1
ATOM 860 O O . SER A 1 108 ? -10.159 -7.233 7.463 1.00 96.75 108 SER A O 1
ATOM 862 N N . SER A 1 109 ? -10.251 -9.473 7.534 1.00 96.44 109 SER A N 1
ATOM 863 C CA . SER A 1 109 ? -11.440 -9.612 6.669 1.00 96.44 109 SER A CA 1
ATOM 864 C C . SER A 1 109 ? -12.699 -8.936 7.221 1.00 96.44 109 SER A C 1
ATOM 866 O O . SER A 1 109 ? -13.664 -8.704 6.490 1.00 96.44 109 SER A O 1
ATOM 868 N N . ASP A 1 110 ? -12.709 -8.626 8.517 1.00 95.31 110 ASP A N 1
ATOM 869 C CA . ASP A 1 110 ? -13.759 -7.830 9.154 1.00 95.31 110 ASP A CA 1
ATOM 870 C C . ASP A 1 110 ? -13.762 -6.391 8.606 1.00 95.31 110 ASP A C 1
ATOM 872 O O . ASP A 1 110 ? -14.826 -5.831 8.369 1.00 95.31 110 ASP A O 1
ATOM 876 N N . TYR A 1 111 ? -12.583 -5.835 8.301 1.00 96.69 111 TYR A N 1
ATOM 877 C CA . TYR A 1 111 ? -12.385 -4.445 7.868 1.00 96.69 111 TYR A CA 1
ATOM 878 C C . TYR A 1 111 ? -12.133 -4.304 6.359 1.00 96.69 111 TYR A C 1
ATOM 880 O O . TYR A 1 111 ? -12.500 -3.299 5.748 1.00 96.69 111 TYR A O 1
ATOM 888 N N . ILE A 1 112 ? -11.497 -5.304 5.747 1.00 97.56 112 ILE A N 1
ATOM 889 C CA . ILE A 1 112 ? -11.034 -5.270 4.358 1.00 97.56 112 ILE A CA 1
ATOM 890 C C . ILE A 1 112 ? -11.827 -6.298 3.553 1.00 97.56 112 ILE A C 1
ATOM 892 O O . ILE A 1 112 ? -11.869 -7.478 3.894 1.00 97.56 112 ILE A O 1
ATOM 896 N N . PHE A 1 113 ? -12.473 -5.837 2.484 1.00 97.69 113 PHE A N 1
ATOM 897 C CA . PHE A 1 113 ? -13.217 -6.683 1.558 1.00 97.69 113 PHE A CA 1
ATOM 898 C C . PHE A 1 113 ? -12.274 -7.430 0.612 1.00 97.69 113 PHE A C 1
ATOM 900 O O . PHE A 1 113 ? -12.378 -8.647 0.482 1.00 97.69 113 PHE A O 1
ATOM 907 N N . ALA A 1 114 ? -11.352 -6.707 -0.030 1.00 96.81 114 ALA A N 1
ATOM 908 C CA . ALA A 1 114 ? -10.353 -7.283 -0.923 1.00 96.81 114 ALA A CA 1
ATOM 909 C C . ALA A 1 114 ? -9.176 -6.325 -1.164 1.00 96.81 114 ALA A C 1
ATOM 911 O O . ALA A 1 114 ? -9.268 -5.115 -0.934 1.00 96.81 114 ALA A O 1
ATOM 912 N N . PHE A 1 115 ? -8.086 -6.893 -1.682 1.00 96.81 115 PHE A N 1
ATOM 913 C CA . PHE A 1 115 ? -6.963 -6.157 -2.248 1.00 96.81 115 PHE A CA 1
ATOM 914 C C . PHE A 1 115 ? -6.999 -6.249 -3.770 1.00 96.81 115 PHE A C 1
ATOM 916 O O . PHE A 1 115 ? -7.179 -7.330 -4.329 1.00 96.81 115 PHE A O 1
ATOM 923 N N . GLU A 1 116 ? -6.782 -5.123 -4.433 1.00 95.62 116 GLU A N 1
ATOM 924 C CA . GLU A 1 116 ? -6.586 -5.054 -5.876 1.00 95.62 116 GLU A CA 1
ATOM 925 C C . GLU A 1 116 ? -5.099 -4.827 -6.165 1.00 95.62 116 GLU A C 1
ATOM 927 O O . GLU A 1 116 ? -4.452 -4.001 -5.519 1.00 95.62 116 GLU A O 1
ATOM 932 N N . ALA A 1 117 ? -4.538 -5.548 -7.137 1.00 91.31 117 ALA A N 1
ATOM 933 C CA . ALA A 1 117 ? -3.115 -5.441 -7.454 1.00 91.31 117 ALA A CA 1
ATOM 934 C C . ALA A 1 117 ? -2.735 -4.022 -7.907 1.00 91.31 117 ALA A C 1
ATOM 936 O O . ALA A 1 117 ? -1.765 -3.449 -7.415 1.00 91.31 117 ALA A O 1
ATOM 937 N N . GLN A 1 118 ? -3.511 -3.428 -8.810 1.00 91.75 118 GLN A N 1
ATOM 938 C CA . GLN A 1 118 ? -3.243 -2.096 -9.331 1.00 91.75 118 GLN A CA 1
ATOM 939 C C . GLN A 1 118 ? -4.538 -1.464 -9.832 1.00 91.75 118 GLN A C 1
ATOM 941 O O . GLN A 1 118 ? -5.268 -2.096 -10.588 1.00 91.75 118 GLN A O 1
ATOM 946 N N . ASN A 1 119 ? -4.774 -0.209 -9.463 1.00 87.75 119 ASN A N 1
ATOM 947 C CA . ASN A 1 119 ? -5.828 0.591 -10.071 1.00 87.75 119 ASN A CA 1
ATOM 948 C C . ASN A 1 119 ? -5.504 0.902 -11.536 1.00 87.75 119 ASN A C 1
ATOM 950 O O . ASN A 1 119 ? -4.396 1.366 -11.822 1.00 87.75 119 ASN A O 1
ATOM 954 N N . GLU A 1 120 ? -6.494 0.725 -12.415 1.00 86.25 120 GLU A N 1
ATOM 955 C CA . GLU A 1 120 ? -6.422 1.058 -13.847 1.00 86.25 120 GLU A CA 1
ATOM 956 C C . GLU A 1 120 ? -5.218 0.419 -14.552 1.00 86.25 120 GLU A C 1
ATOM 958 O O . GLU A 1 120 ? -4.540 1.060 -15.344 1.00 86.25 120 GLU A O 1
ATOM 963 N N . ALA A 1 121 ? -4.919 -0.851 -14.260 1.00 74.88 121 ALA A N 1
ATOM 964 C CA . ALA A 1 121 ? -3.810 -1.546 -14.910 1.00 74.88 121 ALA A CA 1
ATOM 965 C C . ALA A 1 121 ? -3.943 -1.502 -16.446 1.00 74.88 121 ALA A C 1
ATOM 967 O O . ALA A 1 121 ? -4.867 -2.081 -17.022 1.00 74.88 121 ALA A O 1
ATOM 968 N N . MET A 1 122 ? -2.991 -0.843 -17.110 1.00 79.88 122 MET A N 1
ATOM 969 C CA . MET A 1 122 ? -2.911 -0.750 -18.565 1.00 79.88 122 MET A CA 1
ATOM 970 C C . MET A 1 122 ? -1.594 -1.347 -19.044 1.00 79.88 122 MET A C 1
ATOM 972 O O . MET A 1 122 ? -0.522 -1.029 -18.539 1.00 79.88 122 MET A O 1
ATOM 976 N N . HIS A 1 123 ? -1.668 -2.185 -20.073 1.00 68.69 123 HIS A N 1
ATOM 977 C CA . HIS A 1 123 ? -0.494 -2.646 -20.802 1.00 68.69 123 HIS A CA 1
ATOM 978 C C . HIS A 1 123 ? -0.553 -2.048 -22.209 1.00 68.69 123 HIS A C 1
ATOM 980 O O . HIS A 1 123 ? -1.122 -2.682 -23.105 1.00 68.69 123 HIS A O 1
ATOM 986 N N . PRO A 1 124 ? -0.071 -0.805 -22.417 1.00 65.12 124 PRO A N 1
ATOM 987 C CA . PRO A 1 124 ? -0.098 -0.188 -23.733 1.00 65.12 124 PRO A CA 1
ATOM 988 C C . PRO A 1 124 ? 0.721 -1.041 -24.707 1.00 65.12 124 PRO A C 1
ATOM 990 O O . PRO A 1 124 ? 1.950 -1.045 -24.707 1.00 65.12 124 PRO A O 1
ATOM 993 N N . GLN A 1 125 ? 0.014 -1.803 -25.541 1.00 55.84 125 GLN A N 1
ATOM 994 C CA . GLN A 1 125 ? 0.595 -2.565 -26.636 1.00 55.84 125 GLN A CA 1
ATOM 995 C C . GLN A 1 125 ? 1.174 -1.548 -27.621 1.00 55.84 125 GLN A C 1
ATOM 997 O O . GLN A 1 125 ? 0.420 -0.851 -28.306 1.00 55.84 125 GLN A O 1
ATOM 1002 N N . ILE A 1 126 ? 2.502 -1.434 -27.702 1.00 53.41 126 ILE A N 1
ATOM 1003 C CA . ILE A 1 126 ? 3.142 -0.675 -28.778 1.00 53.41 126 ILE A CA 1
ATOM 1004 C C . ILE A 1 126 ? 2.651 -1.293 -30.091 1.00 53.41 126 ILE A C 1
ATOM 1006 O O . ILE A 1 126 ? 3.056 -2.398 -30.454 1.00 53.41 126 ILE A O 1
ATOM 1010 N N . ARG A 1 127 ? 1.783 -0.586 -30.824 1.00 43.81 127 ARG A N 1
ATOM 1011 C CA . ARG A 1 127 ? 1.492 -0.899 -32.225 1.00 43.81 127 ARG A CA 1
ATOM 1012 C C . ARG A 1 127 ? 2.787 -0.716 -33.013 1.00 43.81 127 ARG A C 1
ATOM 1014 O O . ARG A 1 127 ? 3.075 0.366 -33.514 1.00 43.81 127 ARG A O 1
ATOM 1021 N N . ARG A 1 128 ? 3.594 -1.771 -33.119 1.00 52.84 128 ARG A N 1
ATOM 1022 C CA . ARG A 1 128 ? 4.608 -1.857 -34.168 1.00 52.84 128 ARG A CA 1
ATOM 1023 C C . ARG A 1 128 ? 3.900 -2.143 -35.492 1.00 52.84 128 ARG A C 1
ATOM 1025 O O . ARG A 1 128 ? 3.021 -2.996 -35.552 1.00 52.84 128 ARG A O 1
ATOM 1032 N N . PHE A 1 129 ? 4.363 -1.430 -36.518 1.00 50.69 129 PHE A N 1
ATOM 1033 C CA . PHE A 1 129 ? 4.028 -1.485 -37.945 1.00 50.69 129 PHE A CA 1
ATOM 1034 C C . PHE A 1 129 ? 2.912 -0.560 -38.447 1.00 50.69 129 PHE A C 1
ATOM 1036 O O . PHE A 1 129 ? 1.722 -0.842 -38.349 1.00 50.69 129 PHE A O 1
ATOM 1043 N N . SER A 1 130 ? 3.348 0.490 -39.146 1.00 47.12 130 SER A N 1
ATOM 1044 C CA . SER A 1 130 ? 2.708 0.905 -40.391 1.00 47.12 130 SER A CA 1
ATOM 1045 C C . SER A 1 130 ? 3.802 0.994 -41.459 1.00 47.12 130 SER A C 1
ATOM 1047 O O . SER A 1 130 ? 4.643 1.888 -41.417 1.00 47.12 130 SER A O 1
ATOM 1049 N N . PHE A 1 131 ? 3.850 0.012 -42.362 1.00 54.00 131 PHE A N 1
ATOM 1050 C CA . PHE A 1 131 ? 4.582 0.138 -43.624 1.00 54.00 131 PHE A CA 1
ATOM 1051 C C . PHE A 1 131 ? 3.733 0.997 -44.575 1.00 54.00 131 PHE A C 1
ATOM 1053 O O . PHE A 1 131 ? 2.524 0.756 -44.661 1.00 54.00 131 PHE A O 1
ATOM 1060 N N . PRO A 1 132 ? 4.302 1.959 -45.322 1.00 48.44 132 PRO A N 1
ATOM 1061 C CA . PRO A 1 132 ? 3.571 2.598 -46.408 1.00 48.44 132 PRO A CA 1
ATOM 1062 C C . PRO A 1 132 ? 3.268 1.559 -47.497 1.00 48.44 132 PRO A C 1
ATOM 1064 O O . PRO A 1 132 ? 4.153 0.809 -47.912 1.00 48.44 132 PRO A O 1
ATOM 1067 N N . ARG A 1 133 ? 2.008 1.503 -47.946 1.00 45.78 133 ARG A N 1
ATOM 1068 C CA . ARG A 1 133 ? 1.580 0.686 -49.090 1.00 45.78 133 ARG A CA 1
ATOM 1069 C C . ARG A 1 133 ? 2.345 1.124 -50.342 1.00 45.78 133 ARG A C 1
ATOM 1071 O O . ARG A 1 133 ? 2.292 2.293 -50.706 1.00 45.78 133 ARG A O 1
ATOM 1078 N N . GLN A 1 134 ? 2.988 0.177 -51.025 1.00 51.47 134 GLN A N 1
ATOM 1079 C CA . GLN A 1 134 ? 3.281 0.308 -52.451 1.00 51.47 134 GLN A CA 1
ATOM 1080 C C . GLN A 1 134 ? 1.948 0.363 -53.196 1.00 51.47 134 GLN A C 1
ATOM 1082 O O . GLN A 1 134 ? 1.273 -0.653 -53.297 1.00 51.47 134 GLN A O 1
ATOM 1087 N N . HIS A 1 135 ? 1.560 1.539 -53.666 1.00 50.56 135 HIS A N 1
ATOM 1088 C CA . HIS A 1 135 ? 0.732 1.733 -54.851 1.00 50.56 135 HIS A CA 1
ATOM 1089 C C . HIS A 1 135 ? 0.816 3.217 -55.180 1.00 50.56 135 HIS A C 1
ATOM 1091 O O . HIS A 1 135 ? 0.275 4.018 -54.433 1.00 50.56 135 HIS A O 1
ATOM 1097 N N . ASP A 1 136 ? 1.620 3.531 -56.194 1.00 43.91 136 ASP A N 1
ATOM 1098 C CA . ASP A 1 136 ? 1.362 4.539 -57.228 1.00 43.91 136 ASP A CA 1
ATOM 1099 C C . ASP A 1 136 ? 2.510 4.422 -58.240 1.00 43.91 136 ASP A C 1
ATOM 1101 O O . ASP A 1 136 ? 3.554 5.066 -58.158 1.00 43.91 136 ASP A O 1
ATOM 1105 N N . ALA A 1 137 ? 2.336 3.471 -59.157 1.00 47.16 137 ALA A N 1
ATOM 1106 C CA . ALA A 1 137 ? 2.886 3.588 -60.495 1.00 47.16 137 ALA A CA 1
ATOM 1107 C C . ALA A 1 137 ? 1.776 4.184 -61.373 1.00 47.16 137 ALA A C 1
ATOM 1109 O O . ALA A 1 137 ? 0.620 3.790 -61.198 1.00 47.16 137 ALA A O 1
ATOM 1110 N N . LEU A 1 138 ? 2.186 5.023 -62.336 1.00 43.62 138 LEU A N 1
ATOM 1111 C CA . LEU A 1 138 ? 1.430 5.713 -63.400 1.00 43.62 138 LEU A CA 1
ATOM 1112 C C . LEU A 1 138 ? 1.120 7.200 -63.128 1.00 43.62 138 LEU A C 1
ATOM 1114 O O . LEU A 1 138 ? 0.022 7.539 -62.702 1.00 43.62 138 LEU A O 1
ATOM 1118 N N . GLU A 1 139 ? 2.090 8.078 -63.404 1.00 40.44 139 GLU A N 1
ATOM 1119 C CA . GLU A 1 139 ? 2.139 8.960 -64.596 1.00 40.44 139 GLU A CA 1
ATOM 1120 C C . GLU A 1 139 ? 3.552 9.537 -64.784 1.00 40.44 139 GLU A C 1
ATOM 1122 O O . GLU A 1 139 ? 4.198 9.887 -63.768 1.00 40.44 139 GLU A O 1
#

Organism: NCBI:txid1089457